Protein AF-A0A7C4HPW4-F1 (afdb_monomer)

Secondary structure (DSSP, 8-state):
---PPPP---PPPPPHHHHHHHHHHHHHHHHHHHHHHHHHS-THHHH-TTHHHHHHHHHHHHHHHHHHHHHHT-THHHHHHHHHHHHHGGGGT--HHHHHHHHHHHHHHHHHHS-HHHHHHHHHHHHHHHHHHHHHHHHHHHHTT-

Structure (mmCIF, N/CA/C/O backbone):
data_AF-A0A7C4HPW4-F1
#
_entry.id   AF-A0A7C4HPW4-F1
#
loop_
_atom_site.group_PDB
_atom_site.id
_atom_site.type_symbol
_atom_site.label_atom_id
_atom_site.label_alt_id
_atom_site.label_comp_id
_atom_site.label_asym_id
_atom_site.label_entity_id
_atom_site.label_seq_id
_atom_site.pdbx_PDB_ins_code
_atom_site.Cartn_x
_atom_site.Cartn_y
_atom_site.Cartn_z
_atom_site.occupancy
_atom_site.B_iso_or_equiv
_atom_site.auth_seq_id
_atom_site.auth_comp_id
_atom_site.auth_asym_id
_atom_site.auth_atom_id
_atom_site.pdbx_PDB_model_num
ATOM 1 N N . MET A 1 1 ? 27.859 1.570 9.053 1.00 37.72 1 MET A N 1
ATOM 2 C CA . MET A 1 1 ? 26.668 1.928 9.849 1.00 37.72 1 MET A CA 1
ATOM 3 C C . MET A 1 1 ? 25.569 0.984 9.399 1.00 37.72 1 MET A C 1
ATOM 5 O O . MET A 1 1 ? 25.485 0.757 8.202 1.00 37.72 1 MET A O 1
ATOM 9 N N . ASN A 1 2 ? 24.859 0.331 10.322 1.00 38.66 2 ASN A N 1
ATOM 10 C CA . ASN A 1 2 ? 23.793 -0.611 9.971 1.00 38.66 2 ASN A CA 1
ATOM 11 C C . ASN A 1 2 ? 22.677 0.148 9.240 1.00 38.66 2 ASN A C 1
ATOM 13 O O . ASN A 1 2 ? 21.960 0.914 9.873 1.00 38.66 2 ASN A O 1
ATOM 17 N N . ASP A 1 3 ? 22.530 -0.082 7.935 1.00 50.53 3 ASP A N 1
ATOM 18 C CA . ASP A 1 3 ? 21.460 0.468 7.085 1.00 50.53 3 ASP A CA 1
ATOM 19 C C . ASP A 1 3 ? 20.134 -0.304 7.253 1.00 50.53 3 ASP A C 1
ATOM 21 O O . ASP A 1 3 ? 19.335 -0.422 6.326 1.00 50.53 3 ASP A O 1
ATOM 25 N N . SER A 1 4 ? 19.891 -0.881 8.432 1.00 48.75 4 SER A N 1
ATOM 26 C CA . SER A 1 4 ? 18.625 -1.553 8.718 1.00 48.75 4 SER A CA 1
ATOM 27 C C . SER A 1 4 ? 17.577 -0.486 9.033 1.00 48.75 4 SER A C 1
ATOM 29 O O . SER A 1 4 ? 17.787 0.308 9.955 1.00 48.75 4 SER A O 1
ATOM 31 N N . PRO A 1 5 ? 16.455 -0.427 8.298 1.00 54.38 5 PRO A N 1
ATOM 32 C CA . PRO A 1 5 ? 15.430 0.560 8.589 1.00 54.38 5 PRO A CA 1
ATOM 33 C C . PRO A 1 5 ? 14.838 0.308 9.981 1.00 54.38 5 PRO A C 1
ATOM 35 O O . PRO A 1 5 ? 14.873 -0.834 10.455 1.00 54.38 5 PRO A O 1
ATOM 38 N N . PRO A 1 6 ? 14.307 1.356 10.637 1.00 53.12 6 PRO A N 1
ATOM 39 C CA . PRO A 1 6 ? 13.868 1.272 12.023 1.00 53.12 6 PRO A CA 1
ATOM 40 C C . PRO A 1 6 ? 12.843 0.143 12.219 1.00 53.12 6 PRO A C 1
ATOM 42 O O . PRO A 1 6 ? 12.067 -0.137 11.293 1.00 53.12 6 PRO A O 1
ATOM 45 N N . PRO A 1 7 ? 12.840 -0.508 13.396 1.00 58.62 7 PRO A N 1
ATOM 46 C CA . PRO A 1 7 ? 11.836 -1.510 13.725 1.00 58.62 7 PRO A CA 1
ATOM 47 C C . PRO A 1 7 ? 10.433 -0.891 13.658 1.00 58.62 7 PRO A C 1
ATOM 49 O O . PRO A 1 7 ? 10.228 0.274 14.010 1.00 58.62 7 PRO A O 1
ATOM 52 N N . ILE A 1 8 ? 9.466 -1.660 13.152 1.00 65.31 8 ILE A N 1
ATOM 53 C CA . ILE A 1 8 ? 8.056 -1.256 13.122 1.00 65.31 8 ILE A CA 1
ATOM 54 C C . ILE A 1 8 ? 7.453 -1.646 14.474 1.00 65.31 8 ILE A C 1
ATOM 56 O O . ILE A 1 8 ? 6.747 -2.644 14.585 1.00 65.31 8 ILE A O 1
ATOM 60 N N . ASP A 1 9 ? 7.787 -0.889 15.518 1.00 64.69 9 ASP A N 1
ATOM 61 C CA . ASP A 1 9 ? 7.333 -1.205 16.873 1.00 64.69 9 ASP A CA 1
ATOM 62 C C . ASP A 1 9 ? 5.890 -0.725 17.119 1.00 64.69 9 ASP A C 1
ATOM 64 O O . ASP A 1 9 ? 5.552 0.438 16.888 1.00 64.69 9 ASP A O 1
ATOM 68 N N . ASN A 1 10 ? 5.062 -1.648 17.627 1.00 70.94 10 ASN A N 1
ATOM 69 C CA . ASN A 1 10 ? 3.729 -1.460 18.220 1.00 70.94 10 ASN A CA 1
ATOM 70 C C . ASN A 1 10 ? 2.733 -0.613 17.410 1.00 70.94 10 ASN A C 1
ATOM 72 O O . ASN A 1 10 ? 2.309 0.466 17.833 1.00 70.94 10 ASN A O 1
ATOM 76 N N . LEU A 1 11 ? 2.280 -1.147 16.272 1.00 87.38 11 LEU A N 1
ATOM 77 C CA . LEU A 1 11 ? 1.113 -0.597 15.580 1.00 87.38 11 LEU A CA 1
ATOM 78 C C . LEU A 1 11 ? -0.182 -0.931 16.346 1.00 87.38 11 LEU A C 1
ATOM 80 O O . LEU A 1 11 ? -0.346 -2.060 16.818 1.00 87.38 11 LEU A O 1
ATOM 84 N N . PRO A 1 12 ? -1.118 0.029 16.483 1.00 87.62 12 PRO A N 1
ATOM 85 C CA . PRO A 1 12 ? -2.328 -0.172 17.271 1.00 87.62 12 PRO A CA 1
ATOM 86 C C . PRO A 1 12 ? -3.226 -1.244 16.638 1.00 87.62 12 PRO A C 1
ATOM 88 O O . PRO A 1 12 ? -3.282 -1.345 15.409 1.00 87.62 12 PRO A O 1
ATOM 91 N N . PRO A 1 13 ? -3.954 -2.042 17.436 1.00 88.00 13 PRO A N 1
ATOM 92 C CA . PRO A 1 13 ? -4.931 -2.975 16.893 1.00 88.00 13 PRO A CA 1
ATOM 93 C C . PRO A 1 13 ? -6.031 -2.221 16.145 1.00 88.00 13 PRO A C 1
ATOM 95 O O . PRO A 1 13 ? -6.496 -1.168 16.586 1.00 88.00 13 PRO A O 1
ATOM 98 N N . VAL A 1 14 ? -6.461 -2.780 15.016 1.00 95.38 14 VAL A N 1
ATOM 99 C CA . VAL A 1 14 ? -7.581 -2.254 14.230 1.00 95.38 14 VAL A CA 1
ATOM 100 C C . VAL A 1 14 ? -8.829 -3.067 14.561 1.00 95.38 14 VAL A C 1
ATOM 102 O O . VAL A 1 14 ? -8.777 -4.296 14.606 1.00 95.38 14 VAL A O 1
ATOM 105 N N . SER A 1 15 ? -9.951 -2.392 14.821 1.00 96.50 15 SER A N 1
ATOM 106 C CA . SER A 1 15 ? -11.212 -3.067 15.141 1.00 96.50 15 SER A CA 1
ATOM 107 C C . SER A 1 15 ? -11.744 -3.862 13.947 1.00 96.50 15 SER A C 1
ATOM 109 O O . SER A 1 15 ? -11.556 -3.463 12.797 1.00 96.50 15 SER A O 1
ATOM 111 N N . ASP A 1 16 ? -12.481 -4.945 14.207 1.00 97.56 16 ASP A N 1
ATOM 112 C CA . ASP A 1 16 ? -13.111 -5.752 13.151 1.00 97.56 16 ASP A CA 1
ATOM 113 C C . ASP A 1 16 ? -14.042 -4.919 12.253 1.00 97.56 16 ASP A C 1
ATOM 115 O O . ASP A 1 16 ? -14.144 -5.165 11.054 1.00 97.56 16 ASP A O 1
ATOM 119 N N . GLU A 1 17 ? -14.673 -3.882 12.804 1.00 97.75 17 GLU A N 1
ATOM 120 C CA . GLU A 1 17 ? -15.514 -2.949 12.053 1.00 97.75 17 GLU A CA 1
ATOM 121 C C . GLU A 1 17 ? -14.702 -2.077 11.081 1.00 97.75 17 GLU A C 1
ATOM 123 O O . GLU A 1 17 ? -15.077 -1.920 9.918 1.00 97.75 17 GLU A O 1
ATOM 128 N N . ALA A 1 18 ? -13.571 -1.519 11.526 1.00 97.19 18 ALA A N 1
ATOM 129 C CA . ALA A 1 18 ? -12.681 -0.750 10.656 1.00 97.19 18 ALA A CA 1
ATOM 130 C C . ALA A 1 18 ? -12.030 -1.647 9.592 1.00 97.19 18 ALA A C 1
ATOM 132 O O . ALA A 1 18 ? -11.904 -1.241 8.437 1.00 97.19 18 ALA A O 1
ATOM 133 N N . LEU A 1 19 ? -11.698 -2.886 9.956 1.00 97.62 19 LEU A N 1
ATOM 134 C CA . LEU A 1 19 ? -11.211 -3.908 9.037 1.00 97.62 19 LEU A CA 1
ATOM 135 C C . LEU A 1 19 ? -12.254 -4.277 7.970 1.00 97.62 19 LEU A C 1
ATOM 137 O O . LEU A 1 19 ? -11.916 -4.332 6.793 1.00 97.62 19 LEU A O 1
ATOM 141 N N . ALA A 1 20 ? -13.521 -4.463 8.346 1.00 98.19 20 ALA A N 1
ATOM 142 C CA . ALA A 1 20 ? -14.599 -4.740 7.396 1.00 98.19 20 ALA A CA 1
ATOM 143 C C . ALA A 1 20 ? -14.844 -3.561 6.437 1.00 98.19 20 ALA A C 1
ATOM 145 O O . ALA A 1 20 ? -15.076 -3.762 5.246 1.00 98.19 20 ALA A O 1
ATOM 146 N N . ARG A 1 21 ? -14.749 -2.320 6.936 1.00 98.19 21 ARG A N 1
ATOM 147 C CA . ARG A 1 21 ? -14.815 -1.112 6.095 1.00 98.19 21 ARG A CA 1
ATOM 148 C C . ARG A 1 21 ? -13.652 -1.037 5.114 1.00 98.19 21 ARG A C 1
ATOM 150 O O . ARG A 1 21 ? -13.870 -0.707 3.955 1.00 98.19 21 ARG A O 1
ATOM 157 N N . PHE A 1 22 ? -12.441 -1.353 5.568 1.00 98.25 22 PHE A N 1
ATOM 158 C CA . PHE A 1 22 ? -11.267 -1.464 4.708 1.00 98.25 22 PHE A CA 1
ATOM 159 C C . PHE A 1 22 ? -11.486 -2.515 3.612 1.00 98.25 22 PHE A C 1
ATOM 161 O O . PHE A 1 22 ? -11.376 -2.189 2.434 1.00 98.25 22 PHE A O 1
ATOM 168 N N . ASP A 1 23 ? -11.908 -3.727 3.985 1.00 98.31 23 ASP A N 1
ATOM 169 C CA . ASP A 1 23 ? -12.162 -4.829 3.049 1.00 98.31 23 ASP A CA 1
ATOM 170 C C . ASP A 1 23 ? -13.193 -4.446 1.969 1.00 98.31 23 ASP A C 1
ATOM 172 O O . ASP A 1 23 ? -13.034 -4.813 0.803 1.00 98.31 23 ASP A O 1
ATOM 176 N N . ALA A 1 24 ? -14.220 -3.671 2.338 1.00 98.44 24 ALA A N 1
ATOM 177 C CA . ALA A 1 24 ? -15.262 -3.216 1.421 1.00 98.44 24 ALA A CA 1
ATOM 178 C C . ALA A 1 24 ? -14.767 -2.201 0.375 1.00 98.44 24 ALA A C 1
ATOM 180 O O . ALA A 1 24 ? -15.251 -2.221 -0.753 1.00 98.44 24 ALA A O 1
ATOM 181 N N . VAL A 1 25 ? -13.820 -1.323 0.726 1.00 98.31 25 VAL A N 1
ATOM 182 C CA . VAL A 1 25 ? -13.336 -0.260 -0.181 1.00 98.31 25 VAL A CA 1
ATOM 183 C C . VAL A 1 25 ? -12.062 -0.634 -0.940 1.00 98.31 25 VAL A C 1
ATOM 185 O O . VAL A 1 25 ? -11.725 0.021 -1.927 1.00 98.31 25 VAL A O 1
ATOM 188 N N . CYS A 1 26 ? -11.339 -1.664 -0.490 1.00 97.69 26 CYS A N 1
ATOM 189 C CA . CYS A 1 26 ? -10.067 -2.081 -1.078 1.00 97.69 26 CYS A CA 1
ATOM 190 C C . CYS A 1 26 ? -10.121 -2.341 -2.584 1.00 97.69 26 CYS A C 1
ATOM 192 O O . CYS A 1 26 ? -9.263 -1.795 -3.273 1.00 97.69 26 CYS A O 1
ATOM 194 N N . PRO A 1 27 ? -11.085 -3.109 -3.131 1.00 98.38 27 PRO A N 1
ATOM 195 C CA . PRO A 1 27 ? -11.112 -3.389 -4.567 1.00 98.38 27 PRO A CA 1
ATOM 196 C C . PRO A 1 27 ? -11.164 -2.118 -5.426 1.00 98.38 27 PRO A C 1
ATOM 198 O O . PRO A 1 27 ? -10.458 -2.021 -6.428 1.00 98.38 27 PRO A O 1
ATOM 201 N N . ASP A 1 28 ? -11.936 -1.117 -4.998 1.00 98.50 28 ASP A N 1
ATOM 202 C CA . ASP A 1 28 ? -12.077 0.148 -5.724 1.00 98.50 28 ASP A CA 1
ATOM 203 C C . ASP A 1 28 ? -10.838 1.038 -5.570 1.00 98.50 28 ASP A C 1
ATOM 205 O O . ASP A 1 28 ? -10.453 1.741 -6.504 1.00 98.50 28 ASP A O 1
ATOM 209 N N . ALA A 1 29 ? -10.198 1.017 -4.397 1.00 98.50 29 ALA A N 1
ATOM 210 C CA . ALA A 1 29 ? -8.941 1.725 -4.174 1.00 98.50 29 ALA A CA 1
ATOM 211 C C . ALA A 1 29 ? -7.781 1.091 -4.969 1.00 98.50 29 ALA A C 1
ATOM 213 O O . ALA A 1 29 ? -6.971 1.812 -5.546 1.00 98.50 29 ALA A O 1
ATOM 214 N N . GLU A 1 30 ? -7.715 -0.242 -5.040 1.00 98.44 30 GLU A N 1
ATOM 215 C CA . GLU A 1 30 ? -6.766 -0.988 -5.877 1.00 98.44 30 GLU A CA 1
ATOM 216 C C . GLU A 1 30 ? -6.950 -0.632 -7.359 1.00 98.44 30 GLU A C 1
ATOM 218 O O . GLU A 1 30 ? -5.976 -0.296 -8.033 1.00 98.44 30 GLU A O 1
ATOM 223 N N . ALA A 1 31 ? -8.194 -0.675 -7.852 1.00 98.19 31 ALA A N 1
ATOM 224 C CA . ALA A 1 31 ? -8.524 -0.367 -9.240 1.00 98.19 31 ALA A CA 1
ATOM 225 C C . ALA A 1 31 ? -8.127 1.064 -9.620 1.00 98.19 31 ALA A C 1
ATOM 227 O O . ALA A 1 31 ? -7.449 1.252 -10.629 1.00 98.19 31 ALA A O 1
ATOM 228 N N . GLU A 1 32 ? -8.450 2.053 -8.779 1.00 98.00 32 GLU A N 1
ATOM 229 C CA . GLU A 1 32 ? -8.069 3.446 -9.032 1.00 98.00 32 GLU A CA 1
ATOM 230 C C . GLU A 1 32 ? -6.548 3.607 -9.147 1.00 98.00 32 GLU A C 1
ATOM 232 O O . GLU A 1 32 ? -6.057 4.291 -10.044 1.00 98.00 32 GLU A O 1
ATOM 237 N N . VAL A 1 33 ? -5.772 2.972 -8.261 1.00 97.69 33 VAL A N 1
ATOM 238 C CA . VAL A 1 33 ? -4.308 3.066 -8.333 1.00 97.69 33 VAL A CA 1
ATOM 239 C C . VAL A 1 33 ? -3.795 2.468 -9.638 1.00 97.69 33 VAL A C 1
ATOM 241 O O . VAL A 1 33 ? -2.943 3.084 -10.276 1.00 97.69 33 VAL A O 1
ATOM 244 N N . VAL A 1 34 ? -4.312 1.310 -10.059 1.00 97.12 34 VAL A N 1
ATOM 245 C CA . VAL A 1 34 ? -3.923 0.675 -11.329 1.00 97.12 34 VAL A CA 1
ATOM 246 C C . VAL A 1 34 ? -4.245 1.586 -12.514 1.00 97.12 34 VAL A C 1
ATOM 248 O O . VAL A 1 34 ? -3.374 1.803 -13.356 1.00 97.12 34 VAL A O 1
ATOM 251 N N . GLU A 1 35 ? -5.444 2.164 -12.560 1.00 96.19 35 GLU A N 1
ATOM 252 C CA . GLU A 1 35 ? -5.851 3.102 -13.613 1.00 96.19 35 GLU A CA 1
ATOM 253 C C . GLU A 1 35 ? -4.931 4.326 -13.673 1.00 96.19 35 GLU A C 1
ATOM 255 O O . GLU A 1 35 ? -4.436 4.682 -14.744 1.00 96.19 35 GLU A O 1
ATOM 260 N N . LEU A 1 36 ? -4.625 4.931 -12.521 1.00 95.06 36 LEU A N 1
ATOM 261 C CA . LEU A 1 36 ? -3.707 6.068 -12.440 1.00 95.06 36 LEU A CA 1
ATOM 262 C C . LEU A 1 36 ? -2.286 5.702 -12.884 1.00 95.06 36 LEU A C 1
ATOM 264 O O . LEU A 1 36 ? -1.622 6.519 -13.519 1.00 95.06 36 LEU A O 1
ATOM 268 N N . CYS A 1 37 ? -1.813 4.493 -12.572 1.00 93.50 37 CYS A N 1
ATOM 269 C CA . CYS A 1 37 ? -0.503 4.019 -13.021 1.00 93.50 37 CYS A CA 1
ATOM 270 C C . CYS A 1 37 ? -0.453 3.870 -14.542 1.00 93.50 37 CYS A C 1
ATOM 272 O O . CYS A 1 37 ? 0.475 4.375 -15.169 1.00 93.50 37 CYS A O 1
ATOM 274 N N . LEU A 1 38 ? -1.453 3.207 -15.129 1.00 92.62 38 LEU A N 1
ATOM 275 C CA . LEU A 1 38 ? -1.533 2.994 -16.575 1.00 92.62 38 LEU A CA 1
ATOM 276 C C . LEU A 1 38 ? -1.643 4.323 -17.335 1.00 92.62 38 LEU A C 1
ATOM 278 O O . LEU A 1 38 ? -1.022 4.487 -18.380 1.00 92.62 38 LEU A O 1
ATOM 282 N N . ALA A 1 39 ? -2.384 5.292 -16.791 1.00 90.62 39 ALA A N 1
ATOM 283 C CA . ALA A 1 39 ? -2.572 6.590 -17.429 1.00 90.62 39 ALA A CA 1
ATOM 284 C C . ALA A 1 39 ? -1.347 7.516 -17.324 1.00 90.62 39 ALA A C 1
ATOM 286 O O . ALA A 1 39 ? -1.064 8.257 -18.264 1.00 90.62 39 ALA A O 1
ATOM 287 N N . ALA A 1 40 ? -0.650 7.522 -16.183 1.00 87.50 40 ALA A N 1
ATOM 288 C CA . ALA A 1 40 ? 0.372 8.529 -15.890 1.00 87.50 40 ALA A CA 1
ATOM 289 C C . ALA A 1 40 ? 1.815 8.052 -16.107 1.00 87.50 40 ALA A C 1
ATOM 291 O O . ALA A 1 40 ? 2.679 8.877 -16.402 1.00 87.50 40 ALA A O 1
ATOM 292 N N . ASP A 1 41 ? 2.087 6.752 -15.954 1.00 85.00 41 ASP A N 1
ATOM 293 C CA . ASP A 1 41 ? 3.461 6.252 -15.823 1.00 85.00 41 ASP A CA 1
ATOM 294 C C . ASP A 1 41 ? 3.928 5.412 -17.032 1.00 85.00 41 ASP A C 1
ATOM 296 O O . ASP A 1 41 ? 5.092 5.015 -17.060 1.00 85.00 41 ASP A O 1
ATOM 300 N N . ALA A 1 42 ? 3.054 5.143 -18.017 1.00 84.44 42 ALA A N 1
ATOM 301 C CA . ALA A 1 42 ? 3.319 4.280 -19.185 1.00 84.44 42 ALA A CA 1
ATOM 302 C C . ALA A 1 42 ? 4.092 2.985 -18.823 1.00 84.44 42 ALA A C 1
ATOM 304 O O . ALA A 1 42 ? 5.165 2.709 -19.387 1.00 84.44 42 ALA A O 1
ATOM 305 N N . PRO A 1 43 ? 3.592 2.214 -17.834 1.00 85.88 43 PRO A N 1
ATOM 306 C CA . PRO A 1 43 ? 4.329 1.130 -17.187 1.00 85.88 43 PRO A CA 1
ATOM 307 C C . PRO A 1 43 ? 4.696 -0.008 -18.146 1.00 85.88 43 PRO A C 1
ATOM 309 O O . PRO A 1 43 ? 5.619 -0.765 -17.864 1.00 85.88 43 PRO A O 1
ATOM 312 N N . GLU A 1 44 ? 4.045 -0.114 -19.304 1.00 88.44 44 GLU A N 1
ATOM 313 C CA . GLU A 1 44 ? 4.378 -1.071 -20.361 1.00 88.44 44 GLU A CA 1
ATOM 314 C C . GLU A 1 44 ? 5.815 -0.909 -20.871 1.00 88.44 44 GLU A C 1
ATOM 316 O O . GLU A 1 44 ? 6.421 -1.878 -21.327 1.00 88.44 44 GLU A O 1
ATOM 321 N N . THR A 1 45 ? 6.385 0.294 -20.753 1.00 87.75 45 THR A N 1
ATOM 322 C CA . THR A 1 45 ? 7.766 0.581 -21.164 1.00 87.75 45 THR A CA 1
ATOM 323 C C . THR A 1 45 ? 8.785 -0.172 -20.309 1.00 87.75 45 THR A C 1
ATOM 325 O O . THR A 1 45 ? 9.796 -0.637 -20.830 1.00 87.75 45 THR A O 1
ATOM 328 N N . SER A 1 46 ? 8.535 -0.301 -19.002 1.00 88.06 46 SER A N 1
ATOM 329 C CA . SER A 1 46 ? 9.451 -0.971 -18.069 1.00 88.06 46 SER A CA 1
ATOM 330 C C . SER A 1 46 ? 9.006 -2.387 -17.698 1.00 88.06 46 SER A C 1
ATOM 332 O O . SER A 1 46 ? 9.854 -3.243 -17.471 1.00 88.06 46 SER A O 1
ATOM 334 N N . MET A 1 47 ? 7.697 -2.650 -17.656 1.00 90.62 47 MET A N 1
ATOM 335 C CA . MET A 1 47 ? 7.098 -3.910 -17.193 1.00 90.62 47 MET A CA 1
ATOM 336 C C . MET A 1 47 ? 6.607 -4.811 -18.340 1.00 90.62 47 MET A C 1
ATOM 338 O O . MET A 1 47 ? 6.223 -5.955 -18.102 1.00 90.62 47 MET A O 1
ATOM 342 N N . GLY A 1 48 ? 6.608 -4.320 -19.584 1.00 91.12 48 GLY A N 1
ATOM 343 C CA . GLY A 1 48 ? 6.150 -5.064 -20.757 1.00 91.12 48 GLY A CA 1
ATOM 344 C C . GLY A 1 48 ? 4.620 -5.117 -20.916 1.00 91.12 48 GLY A C 1
ATOM 345 O O . GLY A 1 48 ? 3.883 -4.445 -20.194 1.00 91.12 48 GLY A O 1
ATOM 346 N N . PRO A 1 49 ? 4.106 -5.926 -21.864 1.00 90.56 49 PRO A N 1
ATOM 347 C CA . PRO A 1 49 ? 2.684 -5.943 -22.237 1.00 90.56 49 PRO A CA 1
ATOM 348 C C . PRO A 1 49 ? 1.747 -6.433 -21.121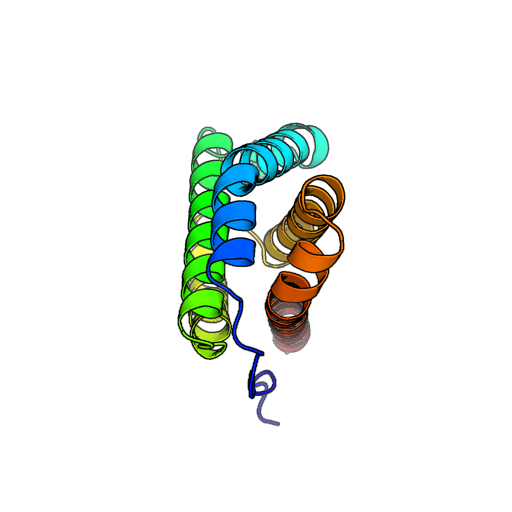 1.00 90.56 49 PRO A C 1
ATOM 350 O O . PRO A 1 49 ? 0.541 -6.211 -21.186 1.00 90.56 49 PRO A O 1
ATOM 353 N N . GLU A 1 50 ? 2.287 -7.081 -20.087 1.00 92.00 50 GLU A N 1
ATOM 354 C CA . GLU A 1 50 ? 1.532 -7.572 -18.930 1.00 92.00 50 GLU A CA 1
ATOM 355 C C . GLU A 1 50 ? 1.493 -6.566 -17.763 1.00 92.00 50 GLU A C 1
ATOM 357 O O . GLU A 1 50 ? 1.016 -6.902 -16.676 1.00 92.00 50 GLU A O 1
ATOM 362 N N . ALA A 1 51 ? 1.955 -5.324 -17.965 1.00 92.25 51 ALA A N 1
ATOM 363 C CA . ALA A 1 51 ? 2.057 -4.300 -16.921 1.00 92.25 51 ALA A CA 1
ATOM 364 C C . ALA A 1 51 ? 0.777 -4.150 -16.084 1.00 92.25 51 ALA A C 1
ATOM 366 O O . ALA A 1 51 ? 0.837 -4.158 -14.854 1.00 92.25 51 ALA A O 1
ATOM 367 N N . GLY A 1 52 ? -0.391 -4.085 -16.732 1.00 93.75 52 GLY A N 1
ATOM 368 C CA . GLY A 1 52 ? -1.678 -3.967 -16.041 1.00 93.75 52 GLY A CA 1
ATOM 369 C C . GLY A 1 52 ? -1.994 -5.154 -15.123 1.00 93.75 52 GLY A C 1
ATOM 370 O O . GLY A 1 52 ? -2.474 -4.960 -14.005 1.00 93.75 52 GLY A O 1
ATOM 371 N N . ALA A 1 53 ? -1.679 -6.383 -15.547 1.00 94.69 53 ALA A N 1
ATOM 372 C CA . ALA A 1 53 ? -1.879 -7.578 -14.728 1.00 94.69 53 ALA A CA 1
ATOM 373 C C . ALA A 1 53 ? -0.923 -7.597 -13.525 1.00 94.69 53 ALA A C 1
ATOM 375 O O . ALA A 1 53 ? -1.351 -7.862 -12.398 1.00 94.69 53 ALA A O 1
ATOM 376 N N . THR A 1 54 ? 0.344 -7.239 -13.746 1.00 94.06 54 THR A N 1
ATOM 377 C CA . THR A 1 54 ? 1.357 -7.136 -12.689 1.00 94.06 54 THR A CA 1
ATOM 378 C C . THR A 1 54 ? 0.989 -6.069 -11.659 1.00 94.06 54 THR A C 1
ATOM 380 O O . THR A 1 54 ? 1.040 -6.336 -10.459 1.00 94.06 54 THR A O 1
ATOM 383 N N . LEU A 1 55 ? 0.541 -4.887 -12.098 1.00 95.56 55 LEU A N 1
ATOM 384 C CA . LEU A 1 55 ? 0.078 -3.818 -11.207 1.00 95.56 55 LEU A CA 1
ATOM 385 C C . LEU A 1 55 ? -1.129 -4.259 -10.377 1.00 95.56 55 LEU A C 1
ATOM 387 O O . LEU A 1 55 ? -1.138 -4.068 -9.162 1.00 95.56 55 LEU A O 1
ATOM 391 N N . LYS A 1 56 ? -2.118 -4.906 -11.003 1.00 96.69 56 LYS A N 1
ATOM 392 C CA . LYS A 1 56 ? -3.292 -5.435 -10.299 1.00 96.69 56 LYS A CA 1
ATOM 393 C C . LYS A 1 56 ? -2.902 -6.462 -9.236 1.00 96.69 56 LYS A C 1
ATOM 395 O O . LYS A 1 56 ? -3.381 -6.386 -8.107 1.00 96.69 56 LYS A O 1
ATOM 400 N N . SER A 1 57 ? -2.015 -7.398 -9.576 1.00 95.50 57 SER A N 1
ATOM 401 C CA . SER A 1 57 ? -1.519 -8.397 -8.625 1.00 95.50 57 SER A CA 1
ATOM 402 C C . SER A 1 57 ? -0.740 -7.750 -7.478 1.00 95.50 57 SER A C 1
ATOM 404 O O . SER A 1 57 ? -0.933 -8.122 -6.322 1.00 95.50 57 SER A O 1
ATOM 406 N N . GLY A 1 58 ? 0.105 -6.761 -7.779 1.00 95.62 58 GLY A N 1
ATOM 407 C CA . GLY A 1 58 ? 0.871 -6.019 -6.780 1.00 95.62 58 GLY A CA 1
ATOM 408 C C . GLY A 1 58 ? -0.021 -5.244 -5.811 1.00 95.62 58 GLY A C 1
ATOM 409 O O . GLY A 1 58 ? 0.155 -5.350 -4.600 1.00 95.62 58 GLY A O 1
ATOM 410 N N . MET A 1 59 ? -1.030 -4.530 -6.316 1.00 97.88 59 MET A N 1
ATOM 411 C CA . MET A 1 59 ? -1.978 -3.808 -5.462 1.00 97.88 59 MET A CA 1
ATOM 412 C C . MET A 1 59 ? -2.799 -4.756 -4.590 1.00 97.88 59 MET A C 1
ATOM 414 O O . MET A 1 59 ? -2.962 -4.503 -3.397 1.00 97.88 59 MET A O 1
ATOM 418 N N . ARG A 1 60 ? -3.236 -5.893 -5.144 1.00 97.94 60 ARG A N 1
ATOM 419 C CA . ARG A 1 60 ? -3.954 -6.911 -4.373 1.00 97.94 60 ARG A CA 1
ATOM 420 C C . ARG A 1 60 ? -3.106 -7.474 -3.234 1.00 97.94 60 ARG A C 1
ATOM 422 O O . ARG A 1 60 ? -3.602 -7.641 -2.120 1.00 97.94 60 ARG A O 1
ATOM 429 N N . PHE A 1 61 ? -1.837 -7.753 -3.514 1.00 96.88 61 PHE A N 1
ATOM 430 C CA . PHE A 1 61 ? -0.878 -8.204 -2.515 1.00 96.88 61 PHE A CA 1
ATOM 431 C C . PHE A 1 61 ? -0.698 -7.165 -1.398 1.00 96.88 61 PHE A C 1
ATOM 433 O O . PHE A 1 61 ? -0.819 -7.510 -0.225 1.00 96.88 61 PHE A O 1
ATOM 440 N N . VAL A 1 62 ? -0.504 -5.887 -1.747 1.00 96.75 62 VAL A N 1
ATOM 441 C CA . VAL A 1 62 ? -0.364 -4.791 -0.771 1.00 96.75 62 VAL A CA 1
ATOM 442 C C . VAL A 1 62 ? -1.583 -4.703 0.147 1.00 96.75 62 VAL A C 1
ATOM 444 O O . VAL A 1 62 ? -1.422 -4.604 1.362 1.00 96.75 62 VAL A O 1
ATOM 447 N N . SER A 1 63 ? -2.800 -4.793 -0.394 1.00 97.75 63 SER A N 1
ATOM 448 C CA . SER A 1 63 ? -4.023 -4.786 0.415 1.00 97.75 63 SER A CA 1
ATOM 449 C C . SER A 1 63 ? -4.097 -5.965 1.377 1.00 97.75 63 SER A C 1
ATOM 451 O O . SER A 1 63 ? -4.448 -5.781 2.540 1.00 97.75 63 SER A O 1
ATOM 453 N N . GLN A 1 64 ? -3.758 -7.173 0.917 1.00 97.25 64 GLN A N 1
ATOM 454 C CA . GLN A 1 64 ? -3.798 -8.382 1.744 1.00 97.25 64 GLN A CA 1
ATOM 455 C C . GLN A 1 64 ? -2.742 -8.356 2.848 1.00 97.25 64 GLN A C 1
ATOM 457 O O . GLN A 1 64 ? -3.052 -8.670 3.997 1.00 97.25 64 GLN A O 1
ATOM 462 N N . MET A 1 65 ? -1.526 -7.928 2.515 1.00 95.81 65 MET A N 1
ATOM 463 C CA . MET A 1 65 ? -0.447 -7.712 3.472 1.00 95.81 65 MET A CA 1
ATOM 464 C C . MET A 1 65 ? -0.879 -6.701 4.537 1.00 95.81 65 MET A C 1
ATOM 466 O O . MET A 1 65 ? -0.850 -7.008 5.726 1.00 95.81 65 MET A O 1
ATOM 470 N N . LEU A 1 66 ? -1.363 -5.525 4.120 1.00 96.06 66 LEU A N 1
ATOM 471 C CA . LEU A 1 66 ? -1.822 -4.483 5.035 1.00 96.06 66 LEU A CA 1
ATOM 472 C C . LEU A 1 66 ? -2.954 -4.996 5.931 1.00 96.06 66 LEU A C 1
ATOM 474 O O . LEU A 1 66 ? -2.949 -4.779 7.142 1.00 96.06 66 LEU A O 1
ATOM 478 N N . ARG A 1 67 ? -3.899 -5.742 5.351 1.00 96.88 67 ARG A N 1
ATOM 479 C CA . ARG A 1 67 ? -5.011 -6.356 6.075 1.00 96.88 67 ARG A CA 1
ATOM 480 C C . ARG A 1 67 ? -4.552 -7.343 7.143 1.00 96.88 67 ARG A C 1
ATOM 482 O O . ARG A 1 67 ? -5.114 -7.344 8.243 1.00 96.88 67 ARG A O 1
ATOM 489 N N . ALA A 1 68 ? -3.564 -8.176 6.822 1.00 95.00 68 ALA A N 1
ATOM 490 C CA . ALA A 1 68 ? -2.971 -9.132 7.748 1.00 95.00 68 ALA A CA 1
ATOM 491 C C . ALA A 1 68 ? -2.222 -8.409 8.873 1.00 95.00 68 ALA A C 1
ATOM 493 O O . ALA A 1 68 ? -2.487 -8.674 10.047 1.00 95.00 68 ALA A O 1
ATOM 494 N N . SER A 1 69 ? -1.379 -7.429 8.537 1.00 94.38 69 SER A N 1
ATOM 495 C CA . SER A 1 69 ? -0.675 -6.605 9.524 1.00 94.38 69 SER A CA 1
ATOM 496 C C . SER A 1 69 ? -1.641 -5.947 10.503 1.00 94.38 69 SER A C 1
ATOM 498 O O . SER A 1 69 ? -1.425 -6.023 11.708 1.00 94.38 69 SER A O 1
ATOM 500 N N . MET A 1 70 ? -2.744 -5.374 10.010 1.00 95.69 70 MET A N 1
ATOM 501 C CA . MET A 1 70 ? -3.770 -4.757 10.854 1.00 95.69 70 MET A CA 1
ATOM 502 C C . MET A 1 70 ? -4.510 -5.760 11.743 1.00 95.69 70 MET A C 1
ATOM 504 O O . MET A 1 70 ? -4.821 -5.448 12.891 1.00 95.69 70 MET A O 1
ATOM 508 N N . ARG A 1 71 ? -4.794 -6.969 11.236 1.00 94.94 71 ARG A N 1
ATOM 509 C CA . ARG A 1 71 ? -5.519 -8.008 11.986 1.00 94.94 71 ARG A CA 1
ATOM 510 C C . ARG A 1 71 ? -4.741 -8.515 13.193 1.00 94.94 71 ARG A C 1
ATOM 512 O O . ARG A 1 71 ? -5.356 -8.842 14.209 1.00 94.94 71 ARG A O 1
ATOM 519 N N . TYR A 1 72 ? -3.428 -8.638 13.032 1.00 91.75 72 TYR A N 1
ATOM 520 C CA . TYR A 1 72 ? -2.534 -9.268 14.001 1.00 91.75 72 TYR A CA 1
ATOM 521 C C . TYR A 1 72 ? -1.630 -8.269 14.725 1.00 91.75 72 TYR A C 1
ATOM 523 O O . TYR A 1 72 ? -0.793 -8.686 15.517 1.00 91.75 72 TYR A O 1
ATOM 531 N N . SER A 1 73 ? -1.776 -6.968 14.452 1.00 90.56 73 SER A N 1
ATOM 532 C CA . SER A 1 73 ? -0.857 -5.924 14.927 1.00 90.56 73 SER A CA 1
ATOM 533 C C . SER A 1 73 ? 0.613 -6.225 14.608 1.00 90.56 73 SER A C 1
ATOM 535 O O . SER A 1 73 ? 1.521 -5.829 15.333 1.00 90.56 73 SER A O 1
ATOM 537 N N . ALA A 1 74 ? 0.844 -6.921 13.494 1.00 87.94 74 ALA A N 1
ATOM 538 C CA . ALA A 1 74 ? 2.143 -7.434 13.089 1.00 87.94 74 ALA A CA 1
ATOM 539 C C . ALA A 1 74 ? 2.756 -6.506 12.034 1.00 87.94 74 ALA A C 1
ATOM 541 O O . ALA A 1 74 ? 2.642 -6.725 10.824 1.00 87.94 74 ALA A O 1
ATOM 542 N N . GLY A 1 75 ? 3.378 -5.425 12.509 1.00 87.06 75 GLY A N 1
ATOM 543 C CA . GLY A 1 75 ? 4.091 -4.469 11.660 1.00 87.06 75 GLY A CA 1
ATOM 544 C C . GLY A 1 75 ? 5.293 -5.083 10.937 1.00 87.06 75 GLY A C 1
ATOM 545 O O . GLY A 1 75 ? 5.619 -4.660 9.8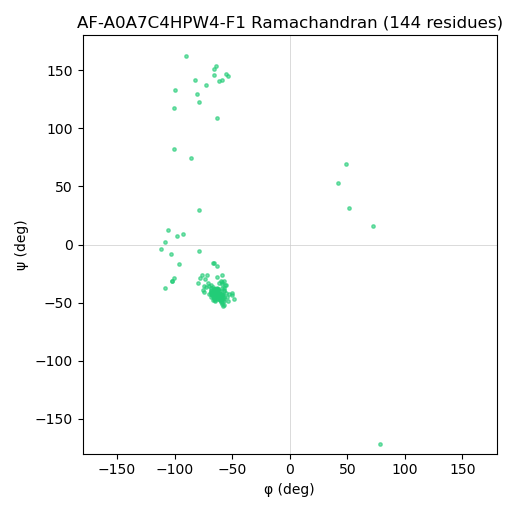34 1.00 87.06 75 GLY A O 1
ATOM 546 N N . GLU A 1 76 ? 5.903 -6.120 11.509 1.00 89.00 76 GLU A N 1
ATOM 547 C CA . GLU A 1 76 ? 7.003 -6.894 10.915 1.00 89.00 76 GLU A CA 1
ATOM 548 C C . GLU A 1 76 ? 6.672 -7.473 9.533 1.00 89.00 76 GLU A C 1
ATOM 550 O O . GLU A 1 76 ? 7.520 -7.421 8.647 1.00 89.00 76 GLU A O 1
ATOM 555 N N . ILE A 1 77 ? 5.414 -7.870 9.294 1.00 91.19 77 ILE A N 1
ATOM 556 C CA . ILE A 1 77 ? 4.947 -8.323 7.973 1.00 91.19 77 ILE A CA 1
ATOM 557 C C . ILE A 1 77 ? 5.223 -7.248 6.908 1.00 91.19 77 ILE A C 1
ATOM 559 O O . ILE A 1 77 ? 5.700 -7.554 5.823 1.00 91.19 77 ILE A O 1
ATOM 563 N N . ILE A 1 78 ? 4.987 -5.967 7.218 1.00 91.88 78 ILE A N 1
ATOM 564 C CA . ILE A 1 78 ? 5.261 -4.865 6.282 1.00 91.88 78 ILE A CA 1
ATOM 565 C C . ILE A 1 78 ? 6.762 -4.770 5.987 1.00 91.88 78 ILE A C 1
ATOM 567 O O . ILE A 1 78 ? 7.158 -4.504 4.854 1.00 91.88 78 ILE A O 1
ATOM 571 N N . ALA A 1 79 ?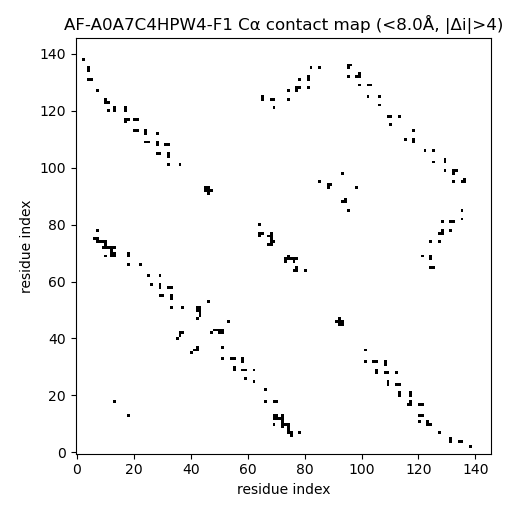 7.607 -4.942 7.005 1.00 88.62 79 ALA A N 1
ATOM 572 C CA . ALA A 1 79 ? 9.051 -4.841 6.839 1.00 88.62 79 ALA A CA 1
ATOM 573 C C . ALA A 1 79 ? 9.601 -5.968 5.957 1.00 88.62 79 ALA A C 1
ATOM 575 O O . ALA A 1 79 ? 10.391 -5.685 5.052 1.00 88.62 79 ALA A O 1
ATOM 576 N N . ASP A 1 80 ? 9.161 -7.200 6.207 1.00 91.25 80 ASP A N 1
ATOM 577 C CA . ASP A 1 80 ? 9.615 -8.395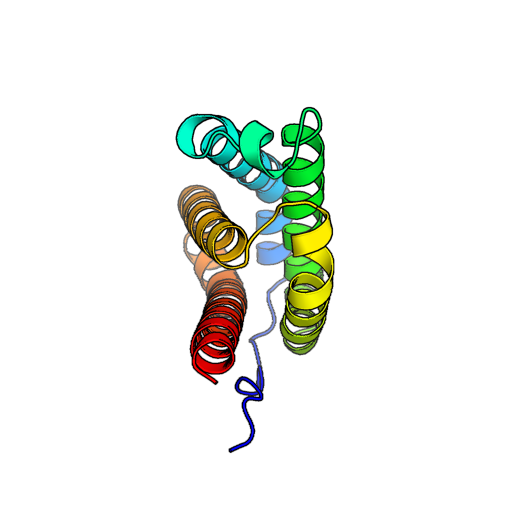 5.499 1.00 91.25 80 ASP A CA 1
ATOM 578 C C . ASP A 1 80 ? 9.193 -8.368 4.031 1.00 91.25 80 ASP A C 1
ATOM 580 O O . ASP A 1 80 ? 10.020 -8.562 3.138 1.00 91.25 80 ASP A O 1
ATOM 584 N N . GLU A 1 81 ? 7.930 -8.045 3.762 1.00 94.44 81 GLU A N 1
ATOM 585 C CA . GLU A 1 81 ? 7.400 -8.051 2.399 1.00 94.44 81 GLU A CA 1
ATOM 586 C C . GLU A 1 81 ? 7.954 -6.903 1.547 1.00 94.44 81 GLU A C 1
ATOM 588 O O . GLU A 1 81 ? 8.199 -7.074 0.350 1.00 94.44 81 GLU A O 1
ATOM 593 N N . LEU A 1 82 ? 8.228 -5.737 2.145 1.00 93.50 82 LEU A N 1
ATOM 594 C CA . LEU A 1 82 ? 8.905 -4.654 1.429 1.00 93.50 82 LEU A CA 1
ATOM 595 C C . LEU A 1 82 ? 10.379 -4.977 1.146 1.00 93.50 82 LEU A C 1
ATOM 597 O O . LEU A 1 82 ? 10.877 -4.620 0.078 1.00 93.50 82 LEU A O 1
ATOM 601 N N . GLU A 1 83 ? 11.080 -5.668 2.049 1.00 91.56 83 GLU A N 1
ATOM 602 C CA . GLU A 1 83 ? 12.455 -6.118 1.787 1.00 91.56 83 GLU A CA 1
ATOM 603 C C . GLU A 1 83 ? 12.488 -7.210 0.709 1.00 91.56 83 GLU A C 1
ATOM 605 O O . GLU A 1 83 ? 13.313 -7.163 -0.208 1.00 91.56 83 GLU A O 1
ATOM 610 N N . TRP A 1 84 ? 11.548 -8.155 0.754 1.00 93.56 84 TRP A N 1
ATOM 611 C CA . TRP A 1 84 ? 11.369 -9.142 -0.307 1.00 93.56 84 TRP A CA 1
ATOM 612 C C . TRP A 1 84 ? 11.074 -8.464 -1.650 1.00 93.56 84 TRP A C 1
ATOM 614 O O . TRP A 1 84 ? 11.707 -8.774 -2.666 1.00 93.56 84 TRP A O 1
ATOM 624 N N . GLY A 1 85 ? 10.168 -7.482 -1.645 1.00 93.19 85 GLY A N 1
ATOM 625 C CA . GLY A 1 85 ? 9.819 -6.681 -2.811 1.00 93.19 85 GLY A CA 1
ATOM 626 C C . GLY A 1 85 ? 11.031 -5.949 -3.383 1.00 93.19 85 GLY A C 1
ATOM 627 O O . GLY A 1 85 ? 11.270 -6.022 -4.587 1.00 93.19 85 GLY A O 1
ATOM 628 N N . ARG A 1 86 ? 11.860 -5.332 -2.531 1.00 92.69 86 ARG A N 1
ATOM 629 C CA . ARG A 1 86 ? 13.113 -4.673 -2.936 1.00 92.69 86 ARG A CA 1
ATOM 630 C C . ARG A 1 86 ? 14.018 -5.596 -3.750 1.00 92.69 86 ARG A C 1
ATOM 632 O O . ARG A 1 86 ? 14.592 -5.160 -4.745 1.00 92.69 86 ARG A O 1
ATOM 639 N N . ALA A 1 87 ? 14.142 -6.856 -3.340 1.00 92.00 87 ALA A N 1
ATOM 640 C CA . A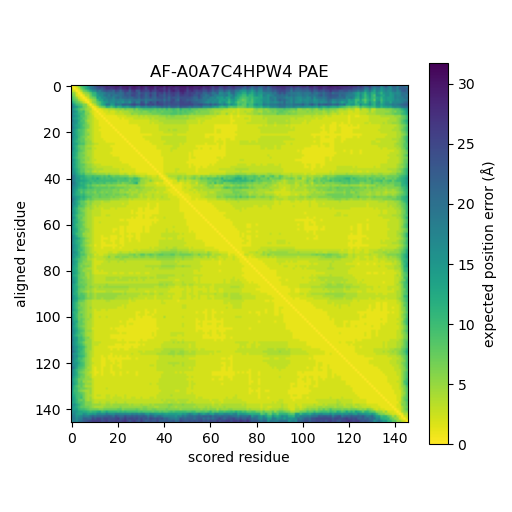LA A 1 87 ? 15.001 -7.825 -4.010 1.00 92.00 87 ALA A CA 1
ATOM 641 C C . ALA A 1 87 ? 14.392 -8.393 -5.304 1.00 92.00 87 ALA A C 1
ATOM 643 O O . ALA A 1 87 ? 15.141 -8.798 -6.190 1.00 92.00 87 ALA A O 1
ATOM 644 N N . ARG A 1 88 ? 13.058 -8.468 -5.420 1.00 92.88 88 ARG A N 1
ATOM 645 C CA . ARG A 1 88 ? 12.383 -9.214 -6.501 1.00 92.88 88 ARG A CA 1
ATOM 646 C C . ARG A 1 88 ? 11.701 -8.355 -7.559 1.00 92.88 88 ARG A C 1
ATOM 648 O O . ARG A 1 88 ? 11.744 -8.698 -8.737 1.00 92.88 88 ARG A O 1
ATOM 655 N N . LEU A 1 89 ? 11.089 -7.244 -7.168 1.00 92.88 89 LEU A N 1
ATOM 656 C CA . LEU A 1 89 ? 10.332 -6.370 -8.068 1.00 92.88 89 LEU A CA 1
ATOM 657 C C . LEU A 1 89 ? 11.147 -5.799 -9.247 1.00 92.88 89 LEU A C 1
ATOM 659 O O . LEU A 1 89 ? 10.577 -5.703 -10.338 1.00 92.88 89 LEU A O 1
ATOM 663 N N . PRO A 1 90 ? 12.464 -5.519 -9.120 1.00 93.56 90 PRO A N 1
ATOM 664 C CA . PRO A 1 90 ? 13.263 -5.068 -10.260 1.00 93.56 90 PRO A CA 1
ATOM 665 C C . PRO A 1 90 ? 13.305 -6.063 -11.427 1.00 93.56 90 PRO A C 1
ATOM 667 O O . PRO A 1 90 ? 13.338 -5.640 -12.580 1.00 93.56 90 PRO A O 1
ATOM 670 N N . PHE A 1 91 ? 13.225 -7.375 -11.164 1.00 91.75 91 PHE A N 1
ATOM 671 C CA . PHE A 1 91 ? 13.152 -8.396 -12.222 1.00 91.75 91 PHE A CA 1
ATOM 672 C C . PHE A 1 91 ? 11.846 -8.333 -13.028 1.00 91.75 91 PHE A C 1
ATOM 674 O O . PHE A 1 91 ? 11.771 -8.890 -14.119 1.00 91.75 91 PHE A O 1
ATOM 681 N N . HIS A 1 92 ? 10.834 -7.637 -12.507 1.00 90.25 92 HIS A N 1
ATOM 682 C CA . HIS A 1 92 ? 9.551 -7.386 -13.159 1.00 90.25 92 HIS A CA 1
ATOM 683 C C . HIS A 1 92 ? 9.424 -5.942 -13.671 1.00 90.25 92 HIS A C 1
ATOM 685 O O . HIS A 1 92 ? 8.323 -5.502 -13.995 1.00 90.25 92 HIS A O 1
ATOM 691 N N . GLY A 1 93 ? 10.525 -5.180 -13.709 1.00 91.31 93 GLY A N 1
ATOM 692 C CA . GLY A 1 93 ? 10.518 -3.795 -14.185 1.00 91.31 93 GLY A CA 1
ATOM 693 C C . GLY A 1 93 ? 9.842 -2.799 -13.239 1.00 91.31 93 GLY A C 1
ATOM 694 O O . GLY A 1 93 ? 9.501 -1.69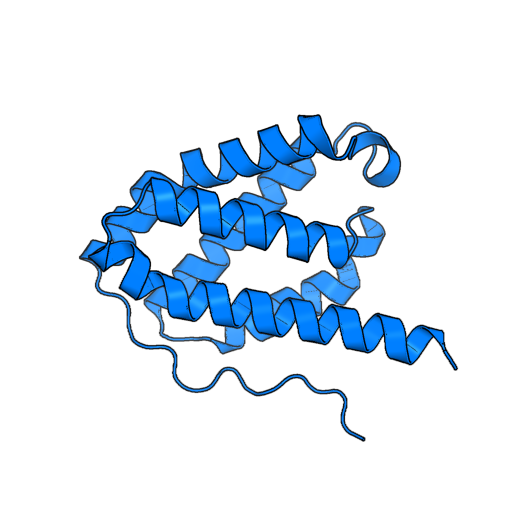1 -13.658 1.00 91.31 93 GLY A O 1
ATOM 695 N N . VAL A 1 94 ? 9.634 -3.182 -11.975 1.00 93.50 94 VAL A N 1
ATOM 696 C CA . VAL A 1 94 ? 9.024 -2.339 -10.941 1.00 93.50 94 VAL A CA 1
ATOM 697 C C . VAL A 1 94 ? 10.121 -1.756 -10.053 1.00 93.50 94 VAL A C 1
ATOM 699 O O . VAL A 1 94 ? 10.836 -2.490 -9.369 1.00 93.50 94 VAL A O 1
ATOM 702 N N . THR A 1 95 ? 10.251 -0.429 -10.047 1.00 93.31 95 THR A N 1
ATOM 703 C CA . THR A 1 95 ? 11.273 0.267 -9.250 1.00 93.31 95 THR A CA 1
ATOM 704 C C . THR A 1 95 ? 10.779 0.630 -7.849 1.00 93.31 95 THR A C 1
ATOM 706 O O . THR A 1 95 ? 9.575 0.697 -7.583 1.00 93.31 95 THR A O 1
ATOM 709 N N . ALA A 1 96 ? 11.708 0.918 -6.934 1.00 93.56 96 ALA A N 1
ATOM 710 C CA . ALA A 1 96 ? 11.374 1.348 -5.577 1.00 93.56 96 ALA A CA 1
ATOM 711 C C . ALA A 1 96 ? 10.582 2.672 -5.555 1.00 93.56 96 ALA A C 1
ATOM 713 O O . ALA A 1 96 ? 9.707 2.859 -4.706 1.00 93.56 96 ALA A O 1
ATOM 714 N N . GLU A 1 97 ? 10.845 3.570 -6.504 1.00 94.56 97 GLU A N 1
ATOM 715 C CA . GLU A 1 97 ? 10.118 4.825 -6.695 1.00 94.56 97 GLU A CA 1
ATOM 716 C C . GLU A 1 97 ? 8.692 4.571 -7.180 1.00 94.56 97 GLU A C 1
ATOM 718 O O . GLU A 1 97 ? 7.769 5.234 -6.709 1.00 94.56 97 GLU A O 1
ATOM 723 N N . MET A 1 98 ? 8.491 3.611 -8.093 1.00 95.00 98 MET A N 1
ATOM 724 C CA . MET A 1 98 ? 7.149 3.208 -8.528 1.00 95.00 98 MET A CA 1
ATOM 725 C C . MET A 1 98 ? 6.333 2.694 -7.347 1.00 95.00 98 MET A C 1
ATOM 727 O O . MET A 1 98 ? 5.207 3.142 -7.144 1.00 95.00 98 MET A O 1
ATOM 731 N N . VAL A 1 99 ? 6.919 1.818 -6.523 1.00 95.94 99 VAL A N 1
ATOM 732 C CA . VAL A 1 99 ? 6.264 1.325 -5.304 1.00 95.94 99 VAL A CA 1
ATOM 733 C C . VAL A 1 99 ? 5.884 2.498 -4.404 1.00 95.94 99 VAL A C 1
ATOM 735 O O . VAL A 1 99 ? 4.717 2.633 -4.053 1.00 95.94 99 VAL A O 1
ATOM 738 N N . LEU A 1 100 ? 6.822 3.399 -4.091 1.00 96.44 100 LEU A N 1
ATOM 739 C CA . LEU A 1 100 ? 6.552 4.548 -3.223 1.00 96.44 100 LEU A CA 1
ATOM 740 C C . LEU A 1 100 ? 5.421 5.443 -3.759 1.00 96.44 100 LEU A C 1
ATOM 742 O O . LEU A 1 100 ? 4.540 5.843 -2.996 1.00 96.44 100 LEU A O 1
ATOM 746 N N . ARG A 1 101 ? 5.409 5.734 -5.067 1.00 96.19 101 ARG A N 1
ATOM 747 C CA . ARG A 1 101 ? 4.326 6.504 -5.701 1.00 96.19 101 ARG A CA 1
ATOM 748 C C . ARG A 1 101 ? 2.984 5.783 -5.607 1.00 96.19 101 ARG A C 1
ATOM 750 O O . ARG A 1 101 ? 1.976 6.417 -5.297 1.00 96.19 101 ARG A O 1
ATOM 757 N N . ASN A 1 102 ? 2.961 4.475 -5.837 1.00 96.69 102 ASN A N 1
ATOM 758 C CA . ASN A 1 102 ? 1.733 3.684 -5.797 1.00 96.69 102 ASN A CA 1
ATOM 759 C C . ASN A 1 102 ? 1.171 3.587 -4.378 1.00 96.69 102 ASN A C 1
ATOM 761 O O . ASN A 1 102 ? -0.039 3.709 -4.201 1.00 96.69 102 ASN A O 1
ATOM 765 N N . LEU A 1 103 ? 2.032 3.481 -3.363 1.00 97.56 103 LEU A N 1
ATOM 766 C CA . LEU A 1 103 ? 1.620 3.561 -1.961 1.00 97.56 103 LEU A CA 1
ATOM 767 C C . LEU A 1 103 ? 0.988 4.918 -1.625 1.00 97.56 103 LEU A C 1
ATOM 769 O O . LEU A 1 103 ? -0.048 4.961 -0.963 1.00 97.56 103 LEU A O 1
ATOM 773 N N . ALA A 1 104 ? 1.555 6.020 -2.126 1.00 97.75 104 ALA A N 1
ATOM 774 C CA . ALA A 1 104 ? 0.983 7.352 -1.934 1.00 97.75 104 ALA A CA 1
ATOM 775 C C . ALA A 1 104 ? -0.396 7.490 -2.606 1.00 97.75 104 ALA A C 1
ATOM 777 O O . ALA A 1 104 ? -1.339 7.977 -1.980 1.00 97.75 104 ALA A O 1
ATOM 778 N N . ARG A 1 105 ? -0.543 7.010 -3.852 1.00 98.06 105 ARG A N 1
ATOM 779 C CA . ARG A 1 105 ? -1.841 6.962 -4.554 1.00 98.06 105 ARG A CA 1
ATOM 780 C C . ARG A 1 105 ? -2.857 6.123 -3.775 1.00 98.06 105 ARG A C 1
ATOM 782 O O . ARG A 1 105 ? -3.998 6.544 -3.609 1.00 98.06 105 ARG A O 1
ATOM 789 N N . TYR A 1 106 ? -2.433 4.975 -3.251 1.00 98.44 106 TYR A N 1
ATOM 790 C CA . TYR A 1 106 ? -3.295 4.071 -2.496 1.00 98.44 106 TYR A CA 1
ATOM 791 C C . TYR A 1 106 ? -3.772 4.679 -1.176 1.00 98.44 106 TYR A C 1
ATOM 793 O O . TYR A 1 106 ? -4.962 4.634 -0.872 1.00 98.44 106 TYR A O 1
ATOM 801 N N . GLN A 1 107 ? -2.877 5.332 -0.429 1.00 98.19 107 GLN A N 1
ATOM 802 C CA . GLN A 1 107 ? -3.247 6.064 0.782 1.00 98.19 107 GLN A CA 1
ATOM 803 C C . GLN A 1 107 ? -4.307 7.132 0.486 1.00 98.19 107 GLN A C 1
ATOM 805 O O . GLN A 1 107 ? -5.309 7.201 1.192 1.00 98.19 107 GLN A O 1
ATOM 810 N N . GLN A 1 108 ? -4.122 7.923 -0.574 1.00 98.19 108 GLN A N 1
ATOM 811 C CA . GLN A 1 108 ? -5.096 8.939 -0.980 1.00 98.19 108 GLN A CA 1
ATOM 812 C C . GLN A 1 108 ? -6.440 8.324 -1.407 1.00 98.19 108 GLN A C 1
ATOM 814 O O . GLN A 1 108 ? -7.501 8.866 -1.096 1.00 98.19 108 GLN A O 1
ATOM 819 N N . ALA A 1 109 ? -6.411 7.192 -2.116 1.00 98.31 109 ALA A N 1
ATOM 820 C CA . ALA A 1 109 ? -7.615 6.481 -2.536 1.00 98.31 109 ALA A CA 1
ATOM 821 C C . ALA A 1 109 ? -8.415 5.947 -1.337 1.00 98.31 109 ALA A C 1
ATOM 823 O O . ALA A 1 109 ? -9.646 6.031 -1.340 1.00 98.31 109 ALA A O 1
ATOM 824 N N . LEU A 1 110 ? -7.727 5.446 -0.307 1.00 98.44 110 LEU A N 1
ATOM 825 C CA . LEU A 1 110 ? -8.337 5.007 0.948 1.00 98.44 110 LEU A CA 1
ATOM 826 C C . LEU A 1 110 ? -8.872 6.183 1.771 1.00 98.44 110 LEU A C 1
ATOM 828 O O . LEU A 1 110 ? -9.986 6.095 2.277 1.00 98.44 110 LEU A O 1
ATOM 832 N N . GLU A 1 111 ? -8.129 7.288 1.866 1.00 98.31 111 GLU A N 1
ATOM 833 C CA . GLU A 1 111 ? -8.546 8.497 2.591 1.00 98.31 111 GLU A CA 1
ATOM 834 C C . GLU A 1 111 ? -9.873 9.059 2.068 1.00 98.31 111 GLU A C 1
ATOM 836 O O . GLU A 1 111 ? -10.727 9.469 2.849 1.00 98.31 111 GLU A O 1
ATOM 841 N N . ARG A 1 112 ? -10.083 9.025 0.746 1.00 98.19 112 ARG A N 1
ATOM 842 C CA . ARG A 1 112 ? -11.339 9.471 0.122 1.00 98.19 112 ARG A CA 1
ATOM 843 C C . ARG A 1 112 ? -12.525 8.535 0.361 1.00 98.19 112 ARG A C 1
ATOM 845 O O . ARG A 1 112 ? -13.664 8.984 0.262 1.00 98.19 112 ARG A O 1
ATOM 852 N N . ARG A 1 113 ? -12.278 7.241 0.585 1.00 98.31 113 ARG A N 1
ATOM 853 C CA . ARG A 1 113 ? -13.324 6.199 0.622 1.00 98.31 113 ARG A CA 1
ATOM 854 C C . ARG A 1 113 ? -13.701 5.768 2.028 1.00 98.31 113 ARG A C 1
ATOM 856 O O . ARG A 1 113 ? -14.839 5.369 2.261 1.00 98.31 113 ARG A O 1
ATOM 863 N N . LEU A 1 114 ? -12.752 5.801 2.953 1.00 98.19 114 LEU A N 1
ATOM 864 C CA . LEU A 1 114 ? -12.992 5.394 4.325 1.00 98.19 114 LEU A CA 1
ATOM 865 C C . LEU A 1 114 ? -13.637 6.531 5.121 1.00 98.19 114 LEU A C 1
ATOM 867 O O . LEU A 1 114 ? -13.227 7.686 4.997 1.00 98.19 114 LEU A O 1
ATOM 871 N N . PRO A 1 115 ? -14.584 6.216 6.022 1.00 97.69 115 PRO A N 1
ATOM 872 C CA . PRO A 1 115 ? -14.965 7.142 7.078 1.00 97.69 115 PRO A CA 1
ATOM 873 C C . PRO A 1 115 ? -13.729 7.597 7.861 1.00 97.69 115 PRO A C 1
ATOM 875 O O . PRO A 1 115 ? -12.821 6.797 8.094 1.00 97.69 115 PRO A O 1
ATOM 878 N N . THR A 1 116 ? -13.715 8.850 8.319 1.00 97.25 116 THR A N 1
ATOM 879 C CA . THR A 1 116 ? -12.558 9.465 8.995 1.00 97.25 116 THR A CA 1
ATOM 880 C C . THR A 1 116 ? -11.997 8.604 10.129 1.00 97.25 116 THR A C 1
ATOM 882 O O . THR A 1 116 ? -10.784 8.453 10.239 1.00 97.25 116 THR A O 1
ATOM 885 N N . GLU A 1 117 ? -12.862 7.991 10.938 1.00 96.50 117 GLU A N 1
ATOM 886 C CA . GLU A 1 117 ? -12.458 7.114 12.045 1.00 96.50 117 GLU A CA 1
ATOM 887 C C . GLU A 1 117 ? -11.791 5.820 11.561 1.00 96.50 117 GLU A C 1
ATOM 889 O O . GLU A 1 117 ? -10.763 5.406 12.098 1.00 96.50 117 GLU A O 1
ATOM 894 N N . ALA A 1 118 ? -12.333 5.202 10.508 1.00 96.69 118 ALA A N 1
ATOM 895 C CA . ALA A 1 118 ? -11.749 4.003 9.918 1.00 96.69 118 ALA A CA 1
ATOM 896 C C . ALA A 1 118 ? -10.402 4.322 9.257 1.00 96.69 118 ALA A C 1
ATOM 898 O O . ALA A 1 118 ? -9.434 3.592 9.456 1.00 96.69 118 ALA A O 1
ATOM 899 N N . PHE A 1 119 ? -10.301 5.446 8.539 1.00 98.12 119 PHE A N 1
ATOM 900 C CA . PHE A 1 119 ? -9.027 5.887 7.977 1.00 98.12 119 PHE A CA 1
ATOM 901 C C . PHE A 1 119 ? -7.995 6.170 9.072 1.00 98.12 119 PHE A C 1
ATOM 903 O O . PHE A 1 119 ? -6.858 5.723 8.963 1.00 98.12 119 PHE A O 1
ATOM 910 N N . ALA A 1 120 ? -8.386 6.844 10.157 1.00 96.94 120 ALA A N 1
ATOM 911 C CA . ALA A 1 120 ? -7.498 7.116 11.284 1.00 96.94 120 ALA A CA 1
ATOM 912 C C . ALA A 1 120 ? -6.939 5.832 11.924 1.00 96.94 120 ALA A C 1
ATOM 914 O O . ALA A 1 120 ? -5.786 5.836 12.353 1.00 96.94 120 ALA A O 1
ATOM 915 N N . ALA A 1 121 ? -7.713 4.741 11.946 1.00 96.00 121 ALA A N 1
ATOM 916 C CA . ALA A 1 121 ? -7.264 3.440 12.445 1.00 96.00 121 ALA A CA 1
ATOM 917 C C . ALA A 1 121 ? -6.279 2.730 11.493 1.00 96.00 121 ALA A C 1
ATOM 919 O O . ALA A 1 121 ? -5.332 2.093 11.950 1.00 96.00 121 ALA A O 1
ATOM 920 N N . VAL A 1 122 ? -6.472 2.857 10.176 1.00 96.25 122 VAL A N 1
ATOM 921 C CA . VAL A 1 122 ? -5.609 2.239 9.146 1.00 96.25 122 VAL A CA 1
ATOM 922 C C . VAL A 1 122 ? -4.322 3.046 8.914 1.00 96.25 122 VAL A C 1
ATOM 924 O O . VAL A 1 122 ? -3.262 2.481 8.634 1.00 96.25 122 VAL A O 1
ATOM 927 N N . ARG A 1 123 ? -4.390 4.375 9.052 1.00 96.19 123 ARG A N 1
ATOM 928 C CA . ARG A 1 123 ? -3.312 5.323 8.727 1.00 96.19 123 ARG A CA 1
ATOM 929 C C . ARG A 1 123 ? -1.943 4.971 9.333 1.00 96.19 123 ARG A C 1
ATOM 931 O O . ARG A 1 123 ? -0.975 5.026 8.576 1.00 96.19 123 ARG A O 1
ATOM 938 N N . PRO A 1 124 ? -1.808 4.550 10.607 1.00 94.88 124 PRO A N 1
ATOM 939 C CA . PRO A 1 124 ? -0.507 4.179 11.172 1.00 94.88 124 PRO A CA 1
ATOM 940 C C . PRO A 1 124 ? 0.220 3.083 10.378 1.00 94.88 124 PRO A C 1
ATOM 942 O O . PRO A 1 124 ? 1.443 3.121 10.247 1.00 94.88 124 PRO A O 1
ATOM 945 N N . TYR A 1 125 ? -0.522 2.134 9.800 1.00 95.50 125 TYR A N 1
ATOM 946 C CA . TYR A 1 125 ? 0.046 1.058 8.989 1.00 95.50 125 TYR A CA 1
ATOM 947 C C . TYR A 1 125 ? 0.498 1.564 7.612 1.00 95.50 125 TYR A C 1
ATOM 949 O O . TYR A 1 125 ? 1.583 1.211 7.150 1.00 95.50 125 TYR A O 1
ATOM 957 N N . LEU A 1 126 ? -0.286 2.445 6.980 1.00 95.94 126 LEU A N 1
ATOM 958 C CA . LEU A 1 126 ? 0.087 3.103 5.719 1.00 95.94 126 LEU A CA 1
ATOM 959 C C . LEU A 1 126 ? 1.346 3.967 5.886 1.00 95.94 126 LEU A C 1
ATOM 961 O O . LEU A 1 126 ? 2.257 3.926 5.054 1.00 95.94 126 LEU A O 1
ATOM 965 N N . GLU A 1 127 ? 1.434 4.705 6.993 1.00 94.25 127 GLU A N 1
ATOM 966 C CA . GLU A 1 127 ? 2.604 5.511 7.344 1.00 94.25 127 GLU A CA 1
ATOM 967 C C . GLU A 1 127 ? 3.835 4.638 7.619 1.00 94.25 127 GLU A C 1
ATOM 969 O O . GLU A 1 127 ? 4.937 4.970 7.178 1.00 94.25 127 GLU A O 1
ATOM 974 N N . ALA A 1 128 ? 3.673 3.505 8.310 1.00 92.75 128 ALA A N 1
ATOM 975 C CA . ALA A 1 128 ? 4.755 2.546 8.524 1.00 92.75 128 ALA A CA 1
ATOM 976 C C . ALA A 1 128 ? 5.294 1.992 7.196 1.00 92.75 128 ALA A C 1
ATOM 978 O O . ALA A 1 128 ? 6.504 2.035 6.960 1.00 92.75 128 ALA A O 1
ATOM 979 N N . MET A 1 129 ? 4.400 1.561 6.306 1.00 94.12 129 MET A N 1
ATOM 980 C CA . MET A 1 129 ? 4.743 1.055 4.976 1.00 94.12 129 MET A CA 1
ATOM 981 C C . MET A 1 129 ? 5.463 2.115 4.131 1.00 94.12 129 MET A C 1
ATOM 983 O O . MET A 1 129 ? 6.512 1.845 3.548 1.00 94.12 129 MET A O 1
ATOM 987 N N . THR A 1 130 ? 4.968 3.354 4.140 1.00 94.94 130 THR A N 1
ATOM 988 C CA . THR A 1 130 ? 5.576 4.471 3.404 1.00 94.94 130 THR A CA 1
ATOM 989 C C . THR A 1 130 ? 6.964 4.816 3.941 1.00 94.94 130 THR A C 1
ATOM 991 O O . THR A 1 130 ? 7.913 4.926 3.165 1.00 94.94 130 THR A O 1
ATOM 994 N N . ARG A 1 131 ? 7.126 4.940 5.267 1.00 93.38 131 ARG A N 1
ATOM 995 C CA . ARG A 1 131 ? 8.434 5.214 5.890 1.00 93.38 131 ARG A CA 1
ATOM 996 C C . ARG A 1 131 ? 9.449 4.117 5.585 1.00 93.38 131 ARG A C 1
ATOM 998 O O . ARG A 1 131 ? 10.611 4.418 5.311 1.00 93.38 131 ARG A O 1
ATOM 1005 N N . ARG A 1 132 ? 9.020 2.853 5.606 1.00 92.50 132 ARG A N 1
ATOM 1006 C CA . ARG A 1 132 ? 9.883 1.713 5.281 1.00 92.50 132 ARG A CA 1
ATOM 1007 C C . ARG A 1 132 ? 10.319 1.746 3.817 1.00 92.50 132 ARG A C 1
ATOM 1009 O O . ARG A 1 132 ? 11.511 1.625 3.548 1.00 92.50 132 ARG A O 1
ATOM 1016 N N . GLN A 1 133 ? 9.396 2.004 2.891 1.00 95.25 133 GLN A N 1
ATOM 1017 C CA . GLN A 1 133 ? 9.722 2.139 1.471 1.00 95.25 133 GLN A CA 1
ATOM 1018 C C . GLN A 1 133 ? 10.664 3.324 1.196 1.00 95.25 133 GLN A C 1
ATOM 1020 O O . GLN A 1 133 ? 11.595 3.210 0.401 1.00 95.25 133 GLN A O 1
ATOM 1025 N N . GLN A 1 134 ? 10.482 4.451 1.890 1.00 95.25 134 GLN A N 1
ATOM 1026 C CA . GLN A 1 134 ? 11.404 5.590 1.810 1.00 95.25 134 GLN A CA 1
ATOM 1027 C C . GLN A 1 134 ? 12.815 5.232 2.292 1.00 95.25 134 GLN A C 1
ATOM 1029 O O . GLN A 1 134 ? 13.796 5.692 1.714 1.00 95.25 134 GLN A O 1
ATOM 1034 N N . ALA A 1 135 ? 12.939 4.421 3.345 1.00 92.31 135 ALA A N 1
ATOM 1035 C CA . ALA A 1 135 ? 14.240 3.963 3.824 1.00 92.31 135 ALA A CA 1
ATOM 1036 C C . ALA A 1 135 ? 14.921 3.009 2.828 1.00 92.31 135 ALA A C 1
ATOM 1038 O O . ALA A 1 135 ? 16.122 3.134 2.596 1.00 92.31 135 ALA A O 1
ATOM 1039 N N . ILE A 1 136 ? 14.151 2.118 2.194 1.00 93.00 136 ILE A N 1
ATOM 1040 C CA . ILE A 1 136 ? 14.629 1.262 1.100 1.00 93.00 136 ILE A CA 1
ATOM 1041 C C . ILE A 1 136 ? 15.193 2.109 -0.045 1.00 93.00 136 ILE A C 1
ATO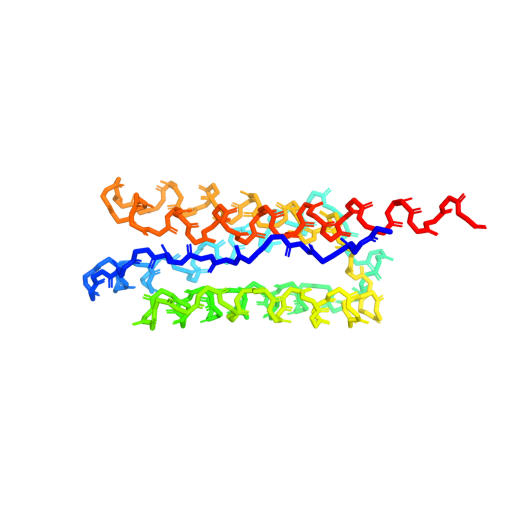M 1043 O O . ILE A 1 136 ? 16.312 1.861 -0.492 1.00 93.00 136 ILE A O 1
ATOM 1047 N N . LEU A 1 137 ? 14.452 3.130 -0.480 1.00 93.62 137 LEU A N 1
ATOM 1048 C CA . LEU A 1 137 ? 14.881 4.020 -1.556 1.00 93.62 137 LEU A CA 1
ATOM 1049 C C . LEU A 1 137 ? 16.211 4.717 -1.220 1.00 93.62 137 LEU A C 1
ATOM 1051 O O . LEU A 1 137 ? 17.167 4.620 -1.984 1.00 93.62 137 LEU A O 1
ATOM 1055 N N . LYS A 1 138 ? 16.318 5.309 -0.023 1.00 92.50 138 LYS A N 1
ATOM 1056 C CA . LYS A 1 138 ? 17.556 5.956 0.456 1.00 92.50 138 LYS A CA 1
ATOM 1057 C C . LYS A 1 138 ? 18.752 5.002 0.515 1.00 92.50 138 LYS A C 1
ATOM 1059 O O . LYS A 1 138 ? 19.882 5.406 0.237 1.00 92.50 138 LYS A O 1
ATOM 1064 N N . SER A 1 139 ? 18.523 3.745 0.900 1.00 90.62 139 SER A N 1
ATOM 1065 C CA . SER A 1 139 ? 19.570 2.718 0.948 1.00 90.62 139 SER A CA 1
ATOM 1066 C C . SER A 1 139 ? 20.097 2.387 -0.453 1.00 90.62 139 SER A C 1
ATOM 1068 O O . SER A 1 139 ? 21.310 2.296 -0.641 1.00 90.62 139 SER A O 1
ATOM 1070 N N . ILE A 1 140 ? 19.208 2.281 -1.447 1.00 88.81 140 ILE A N 1
ATOM 1071 C CA . ILE A 1 140 ? 19.585 2.064 -2.853 1.00 88.81 140 ILE A CA 1
ATOM 1072 C C . ILE A 1 140 ? 20.414 3.248 -3.373 1.00 88.81 140 ILE A C 1
ATOM 1074 O O . ILE A 1 140 ? 21.491 3.041 -3.932 1.00 88.81 140 ILE A O 1
ATOM 1078 N N . GLU A 1 141 ? 19.966 4.482 -3.124 1.00 87.00 141 GLU A N 1
ATOM 1079 C CA . GLU A 1 141 ? 20.674 5.706 -3.534 1.00 87.00 141 GLU A CA 1
ATOM 1080 C C . GLU A 1 141 ? 22.081 5.796 -2.917 1.00 87.00 141 GLU A C 1
ATOM 1082 O O . GLU A 1 141 ? 23.049 6.119 -3.603 1.00 87.00 141 GLU A O 1
ATOM 1087 N N . SER A 1 142 ? 22.212 5.449 -1.633 1.00 83.88 142 SER A N 1
ATOM 1088 C CA . SER A 1 142 ? 23.489 5.487 -0.901 1.00 83.88 142 SER A CA 1
ATOM 1089 C C . SER A 1 142 ? 24.448 4.362 -1.308 1.00 83.88 142 SER A C 1
ATOM 1091 O O . SER A 1 142 ? 25.668 4.526 -1.239 1.00 83.88 142 SER A O 1
ATOM 1093 N N . GLY A 1 143 ? 23.914 3.208 -1.722 1.00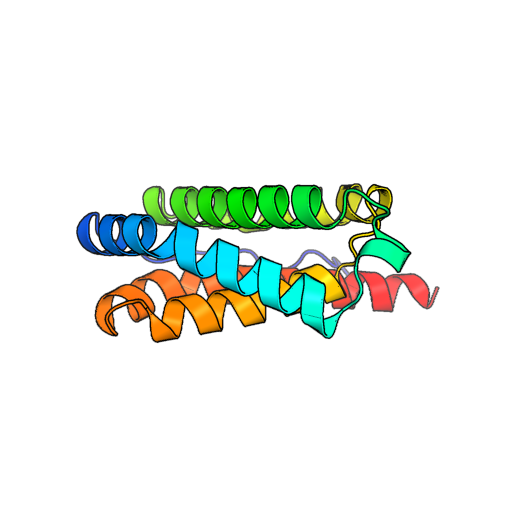 74.75 143 GLY A N 1
ATOM 1094 C CA . GLY A 1 143 ? 24.693 2.078 -2.231 1.00 74.75 143 GLY A CA 1
ATOM 1095 C C . GLY A 1 143 ? 25.202 2.286 -3.657 1.00 74.75 143 GLY A C 1
ATOM 1096 O O . GLY A 1 143 ? 26.248 1.753 -4.004 1.00 74.75 143 GLY A O 1
ATOM 1097 N N . SER A 1 144 ? 24.510 3.101 -4.458 1.00 60.81 144 SER A N 1
ATOM 1098 C CA . SER A 1 144 ? 24.892 3.404 -5.843 1.00 60.81 144 SER A CA 1
ATOM 1099 C C . SER A 1 144 ? 26.021 4.444 -5.973 1.00 60.81 144 SER A C 1
ATOM 1101 O O . SER A 1 144 ? 26.476 4.699 -7.086 1.00 60.81 144 SER A O 1
ATOM 1103 N N . GLN A 1 145 ? 26.461 5.058 -4.865 1.00 52.34 145 GLN A N 1
ATOM 1104 C CA . GLN A 1 145 ? 27.550 6.050 -4.813 1.00 52.34 145 GLN A CA 1
ATOM 1105 C C . GLN A 1 145 ? 28.916 5.467 -4.390 1.00 52.34 145 GLN A C 1
ATOM 1107 O O . GLN A 1 145 ? 29.853 6.233 -4.155 1.00 52.34 145 GLN A O 1
ATOM 1112 N N . ARG A 1 146 ? 29.042 4.140 -4.261 1.00 44.72 146 ARG A N 1
ATOM 1113 C CA . ARG A 1 146 ? 30.303 3.437 -3.959 1.00 44.72 146 ARG A CA 1
ATOM 1114 C C . ARG A 1 146 ? 30.758 2.604 -5.146 1.00 44.72 146 ARG A C 1
ATOM 1116 O O . ARG A 1 146 ? 31.992 2.484 -5.301 1.00 44.72 146 ARG A O 1
#

pLDDT: mean 90.56, std 12.42, range [37.72, 98.5]

Mean predicted aligned error: 4.64 Å

Solvent-accessible surface area (backbone atoms only — not comparable to full-atom values): 8132 Å² total; per-residue (Å²): 128,87,86,69,68,81,81,61,75,81,51,71,78,46,52,72,67,41,49,51,54,47,64,71,48,43,66,62,26,40,50,50,39,41,52,52,41,58,73,74,63,54,43,47,79,57,38,35,96,53,26,70,61,53,45,48,53,51,42,53,49,52,53,51,52,52,51,49,24,37,72,67,37,36,40,57,57,54,56,53,53,52,53,50,42,67,75,49,33,57,85,56,44,43,50,68,65,56,51,50,52,50,52,54,46,35,52,53,41,42,56,76,68,40,57,70,70,42,33,62,56,50,43,66,57,55,51,49,49,51,54,52,44,51,45,52,44,52,51,53,60,64,60,74,76,114

Foldseek 3Di:
DPLQADDLPFQDAADPVLLVLLVVQLVVLLVQLLVCCVVPPVQCVQQNPCSSVVSSVVSVVVSVLLSVCNNVVPLVSLLVVLVVCLVPVVVRRQDLVNVLVSLVSSLVSCCVRGDPVSNVSSVSSSVSNNSSSVSSVVVVVVVVVD

Radius of gyration: 15.26 Å; Cα contacts (8 Å, |Δi|>4): 141; chains: 1; bounding box: 46×19×40 Å

Nearest PDB structures (foldseek):
  8j2x-assembly1_A  TM=8.406E-01  e=2.298E-01  Saccharothrix syringae
  8j2w-assembly1_A  TM=8.373E-01  e=2.414E-01  Saccharothrix syringae
  2r50-assembly2_B  TM=5.570E-01  e=2.798E-01  Zea mays subsp. parviglumis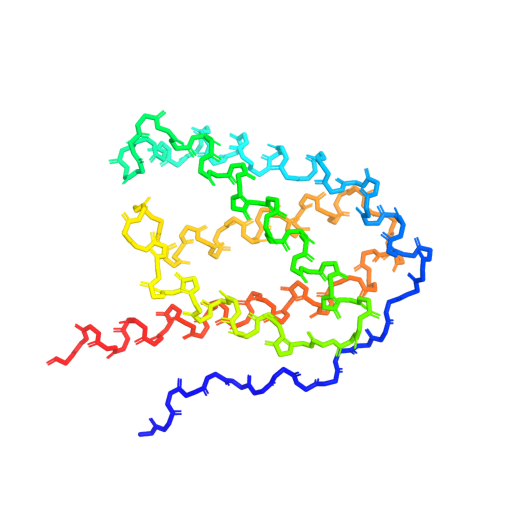
  4uiq-assembly2_A  TM=5.637E-01  e=2.798E-01  Bordetella pertussis Tohama I
  6m9a-assembly1_C-2  TM=4.351E-01  e=2.536E-01  Bordetella pertussis

Sequence (146 aa):
MNDSPPPIDNLPPVSDEALARFDAVCPDAEAEVVELCLAADAPETSMGPEAGATLKSGMRFVSQMLRASMRYSAGEIIADELEWGRARLPFHGVTAEMVLRNLARYQQALERRLPTEAFAAVRPYLEAMTRRQQAILKSIESGSQR